Protein AF-A0A956BKA6-F1 (afdb_monomer_lite)

Radius of gyration: 12.69 Å; chains: 1; bounding box: 26×13×35 Å

Foldseek 3Di:
DQVQLVVPDDPRSLVVLVVQLVVLVVVLVVLVVDDDPCSVVSNVVSVVSNVVSVVVNDD

pLDDT: mean 91.54, std 7.3, range [53.91, 96.81]

Structure (mmCIF, N/CA/C/O backbone):
data_AF-A0A956BKA6-F1
#
_entry.id   AF-A0A956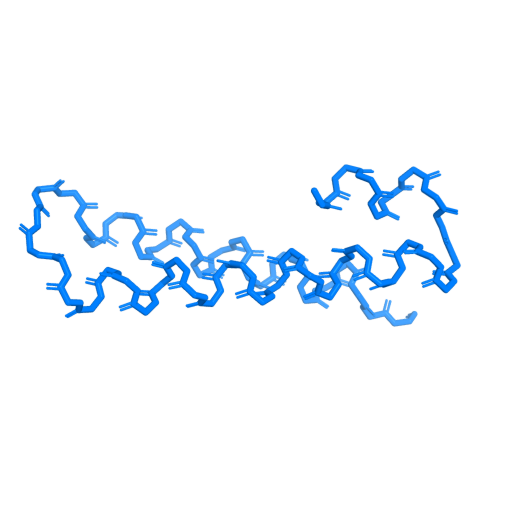BKA6-F1
#
loop_
_atom_site.group_PDB
_atom_site.id
_atom_site.type_symbol
_atom_site.label_atom_id
_atom_site.label_alt_id
_atom_site.label_comp_id
_atom_site.label_asym_id
_atom_site.label_entity_id
_atom_site.label_seq_id
_atom_site.pdbx_PDB_ins_code
_atom_site.Cartn_x
_atom_site.Cartn_y
_atom_site.Cartn_z
_atom_site.occupancy
_atom_site.B_iso_or_equiv
_atom_site.auth_seq_id
_atom_site.auth_comp_id
_atom_site.auth_asym_id
_atom_site.auth_atom_id
_atom_site.pdbx_PDB_model_num
ATOM 1 N N . ASN A 1 1 ? 10.072 2.165 -0.536 1.00 94.75 1 ASN A N 1
ATOM 2 C CA . ASN A 1 1 ? 9.858 1.064 -1.503 1.00 94.75 1 ASN A CA 1
ATOM 3 C C . ASN A 1 1 ? 9.132 1.494 -2.773 1.00 94.75 1 ASN A C 1
ATOM 5 O O . ASN A 1 1 ? 9.656 1.205 -3.831 1.00 94.75 1 ASN A O 1
ATOM 9 N N . ILE A 1 2 ? 7.994 2.203 -2.728 1.00 94.50 2 ILE A N 1
ATOM 10 C CA . ILE A 1 2 ? 7.311 2.642 -3.969 1.00 94.50 2 ILE A CA 1
ATOM 11 C C . ILE A 1 2 ? 8.212 3.547 -4.826 1.00 94.50 2 ILE A C 1
ATOM 13 O O . ILE A 1 2 ? 8.478 3.211 -5.973 1.00 94.50 2 ILE A O 1
ATOM 17 N N . ALA A 1 3 ? 8.741 4.634 -4.251 1.00 95.56 3 ALA A N 1
ATOM 18 C CA . ALA A 1 3 ? 9.642 5.549 -4.962 1.00 95.56 3 ALA A CA 1
ATOM 19 C C . ALA A 1 3 ? 10.877 4.828 -5.537 1.00 95.56 3 ALA A C 1
ATOM 21 O O . ALA A 1 3 ? 11.175 4.96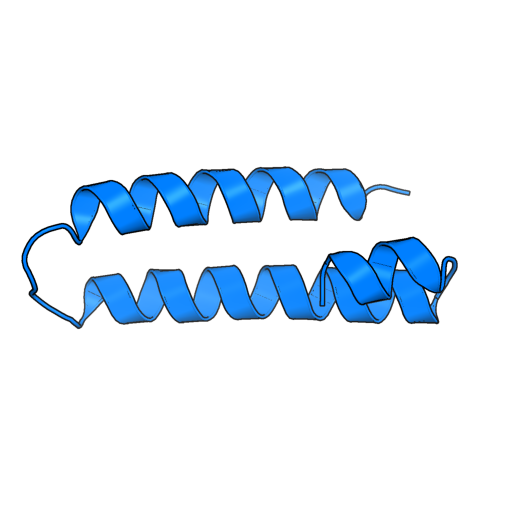1 -6.717 1.00 95.56 3 ALA A O 1
ATOM 22 N N . GLU A 1 4 ? 11.524 3.988 -4.724 1.00 96.06 4 GLU A N 1
ATOM 23 C CA . GLU A 1 4 ? 12.669 3.160 -5.134 1.00 96.06 4 GLU A CA 1
ATOM 24 C C . GLU A 1 4 ? 12.329 2.182 -6.273 1.00 96.06 4 GLU A C 1
ATOM 26 O O . GLU A 1 4 ? 13.140 1.909 -7.154 1.00 96.06 4 GLU A O 1
ATOM 31 N N . GLY A 1 5 ? 11.109 1.639 -6.263 1.00 94.12 5 GLY A N 1
ATOM 32 C CA . GLY A 1 5 ? 10.623 0.754 -7.314 1.00 94.12 5 GLY A CA 1
ATOM 33 C C . GLY A 1 5 ? 10.486 1.465 -8.654 1.00 94.12 5 GLY A C 1
ATOM 34 O O . GLY A 1 5 ? 10.910 0.931 -9.678 1.00 94.12 5 GLY A O 1
ATOM 35 N N . LEU A 1 6 ? 9.940 2.683 -8.627 1.00 93.38 6 LEU A N 1
ATOM 36 C CA . LEU A 1 6 ? 9.751 3.511 -9.816 1.00 93.38 6 LEU A CA 1
ATOM 37 C C . LEU A 1 6 ? 11.071 4.084 -10.352 1.00 93.38 6 LEU A C 1
ATOM 39 O O . LEU A 1 6 ? 11.201 4.237 -11.561 1.00 93.38 6 LEU A O 1
ATOM 43 N N . SER A 1 7 ? 12.058 4.363 -9.492 1.00 95.19 7 SER A N 1
ATOM 44 C CA . SER A 1 7 ? 13.351 4.914 -9.921 1.00 95.19 7 SER A CA 1
ATOM 45 C C . SER A 1 7 ? 14.281 3.879 -10.562 1.00 95.19 7 SER A C 1
ATOM 47 O O . SER A 1 7 ? 15.037 4.223 -11.467 1.00 95.19 7 SER A O 1
ATOM 49 N N . ARG A 1 8 ? 14.246 2.614 -10.115 1.00 91.00 8 ARG A N 1
ATOM 50 C CA . ARG A 1 8 ? 15.177 1.574 -10.597 1.00 91.00 8 ARG A CA 1
ATOM 51 C C . ARG A 1 8 ? 14.731 0.855 -11.870 1.00 91.00 8 ARG A C 1
ATOM 53 O O . ARG A 1 8 ? 15.587 0.365 -12.601 1.00 91.00 8 ARG A O 1
ATOM 60 N N . GLY A 1 9 ? 13.423 0.743 -12.116 1.00 84.50 9 GLY A N 1
ATOM 61 C CA . GLY A 1 9 ? 12.873 -0.027 -13.238 1.00 84.50 9 GLY A CA 1
ATOM 62 C C . GLY A 1 9 ? 13.251 -1.521 -13.232 1.00 84.50 9 GLY A C 1
ATOM 63 O O . GLY A 1 9 ? 13.957 -2.021 -12.351 1.00 84.50 9 GLY A O 1
ATOM 64 N N . GLY A 1 10 ? 12.742 -2.271 -14.213 1.00 87.19 10 GLY A N 1
ATOM 65 C CA . GLY A 1 10 ? 13.086 -3.682 -14.428 1.00 87.19 10 GLY A CA 1
ATOM 66 C C . GLY A 1 10 ? 12.900 -4.592 -13.201 1.00 87.19 10 GLY A C 1
ATOM 67 O O . GLY A 1 10 ? 12.036 -4.381 -12.342 1.00 87.19 10 GLY A O 1
ATOM 68 N N . ARG A 1 11 ? 13.729 -5.640 -13.108 1.00 88.38 11 ARG A N 1
ATOM 69 C CA . ARG A 1 11 ? 13.671 -6.627 -12.014 1.00 88.38 11 ARG A CA 1
ATOM 70 C C . ARG A 1 11 ? 13.943 -6.016 -10.624 1.00 88.38 11 ARG A C 1
ATOM 72 O O . ARG A 1 11 ? 13.194 -6.358 -9.703 1.00 88.38 11 ARG A O 1
ATOM 79 N N . PRO A 1 12 ? 14.934 -5.118 -10.432 1.00 89.44 12 PRO A N 1
ATOM 80 C CA . PRO A 1 12 ? 15.140 -4.445 -9.147 1.00 89.44 12 PRO A CA 1
ATOM 81 C C . PRO A 1 12 ? 13.942 -3.580 -8.733 1.00 89.44 12 PRO A C 1
ATOM 83 O O . PRO A 1 12 ? 13.488 -3.678 -7.594 1.00 89.44 12 PRO A O 1
ATOM 86 N N . GLY A 1 13 ? 13.372 -2.807 -9.663 1.00 92.88 13 GLY A N 1
ATOM 87 C CA . GLY A 1 13 ? 12.183 -1.992 -9.412 1.00 92.88 13 GLY A CA 1
ATOM 88 C C . GLY A 1 13 ? 10.973 -2.838 -9.009 1.00 92.88 13 GLY A C 1
ATOM 89 O O . GLY A 1 13 ? 10.335 -2.590 -7.984 1.00 92.88 13 GLY A O 1
ATOM 90 N N . THR A 1 14 ? 10.738 -3.935 -9.735 1.00 93.25 14 THR A N 1
ATOM 91 C CA . THR A 1 14 ? 9.684 -4.916 -9.419 1.00 93.25 14 THR A CA 1
ATOM 92 C C . THR A 1 14 ? 9.845 -5.501 -8.012 1.00 93.25 14 THR A C 1
ATOM 94 O O . THR A 1 14 ? 8.855 -5.732 -7.314 1.00 93.25 14 THR A O 1
ATOM 97 N N . ASN A 1 15 ? 11.085 -5.735 -7.563 1.00 95.19 15 ASN A N 1
ATOM 98 C CA . ASN A 1 15 ? 11.357 -6.227 -6.214 1.00 95.19 15 ASN A CA 1
ATOM 99 C C . ASN A 1 15 ? 10.915 -5.224 -5.142 1.00 95.19 15 ASN A C 1
ATOM 101 O O . ASN A 1 15 ? 10.207 -5.602 -4.211 1.00 95.19 15 ASN A O 1
ATOM 105 N N . HIS A 1 16 ? 11.256 -3.945 -5.304 1.00 96.81 16 HIS A N 1
ATOM 106 C CA . HIS A 1 16 ? 10.822 -2.898 -4.381 1.00 96.81 16 HIS A CA 1
ATOM 107 C C . HIS A 1 16 ? 9.302 -2.722 -4.363 1.00 96.81 16 HIS A C 1
ATOM 109 O O . HIS A 1 16 ? 8.722 -2.583 -3.287 1.00 96.81 16 HIS A O 1
ATOM 115 N N . LEU A 1 17 ? 8.630 -2.792 -5.516 1.00 95.25 17 LEU A N 1
ATOM 116 C CA . LEU A 1 17 ? 7.167 -2.733 -5.555 1.00 95.25 17 LEU A CA 1
ATOM 117 C C . LEU A 1 17 ? 6.521 -3.948 -4.865 1.00 95.25 17 LEU A C 1
ATOM 119 O O . LEU A 1 17 ? 5.493 -3.806 -4.204 1.00 95.25 17 LEU A O 1
ATOM 123 N N . ARG A 1 18 ? 7.134 -5.138 -4.945 1.00 95.25 18 ARG A N 1
ATOM 124 C CA . ARG A 1 18 ? 6.673 -6.325 -4.202 1.00 95.25 18 ARG A CA 1
ATOM 125 C C . ARG A 1 18 ? 6.800 -6.127 -2.694 1.00 95.25 18 ARG A C 1
ATOM 127 O O . ARG A 1 18 ? 5.861 -6.439 -1.971 1.00 95.25 18 ARG A O 1
ATOM 134 N N . ILE A 1 19 ? 7.925 -5.572 -2.241 1.00 96.62 19 ILE A N 1
ATOM 135 C CA . ILE A 1 19 ? 8.138 -5.249 -0.825 1.00 96.62 19 ILE A CA 1
ATOM 136 C C . ILE A 1 19 ? 7.112 -4.209 -0.365 1.00 96.62 19 ILE A C 1
ATOM 138 O O . ILE A 1 19 ? 6.492 -4.400 0.670 1.00 96.62 19 ILE A O 1
ATOM 142 N N . ALA A 1 20 ? 6.867 -3.150 -1.148 1.00 96.50 20 ALA A N 1
ATOM 143 C CA . ALA A 1 20 ? 5.850 -2.147 -0.818 1.00 96.50 20 ALA A CA 1
ATOM 144 C C . ALA A 1 20 ? 4.455 -2.761 -0.618 1.00 96.50 20 ALA A C 1
ATOM 146 O O . ALA A 1 20 ? 3.750 -2.376 0.311 1.00 96.50 20 ALA A O 1
ATOM 147 N N . LEU A 1 21 ? 4.070 -3.715 -1.472 1.00 95.75 21 LEU A N 1
ATOM 148 C CA . LEU A 1 21 ? 2.796 -4.418 -1.337 1.00 95.75 21 LEU A CA 1
ATOM 149 C C . LEU A 1 21 ? 2.752 -5.273 -0.063 1.00 95.75 21 LEU A C 1
ATOM 151 O O . LEU A 1 21 ? 1.757 -5.226 0.654 1.00 95.75 21 LEU A O 1
ATOM 155 N N . GLY A 1 22 ? 3.828 -6.012 0.227 1.00 96.31 22 GLY A N 1
ATOM 156 C CA . GLY A 1 22 ? 3.958 -6.796 1.459 1.00 96.31 22 GLY A CA 1
ATOM 157 C C . GLY A 1 22 ? 3.833 -5.924 2.708 1.00 96.31 22 GLY A C 1
ATOM 158 O O . GLY A 1 22 ? 2.975 -6.182 3.544 1.00 96.31 22 GLY A O 1
ATOM 159 N N . SER A 1 23 ? 4.582 -4.818 2.772 1.00 96.69 23 SER A N 1
ATOM 160 C CA . SER A 1 23 ? 4.523 -3.873 3.894 1.00 96.69 23 SER A CA 1
ATOM 161 C C . SER A 1 23 ? 3.136 -3.249 4.081 1.00 96.69 23 SER A C 1
ATOM 163 O O . SER A 1 23 ? 2.712 -3.030 5.211 1.00 96.69 23 SER A O 1
ATOM 165 N N . ALA A 1 24 ? 2.402 -2.971 2.995 1.00 95.62 24 ALA A N 1
ATOM 166 C CA . ALA A 1 24 ? 1.024 -2.486 3.097 1.00 95.62 24 ALA A CA 1
ATOM 167 C C . ALA A 1 24 ? 0.081 -3.547 3.695 1.00 95.62 24 ALA A C 1
ATOM 169 O O . ALA A 1 24 ? -0.800 -3.200 4.479 1.00 95.62 24 ALA A O 1
ATOM 170 N N . GLY A 1 25 ? 0.276 -4.825 3.352 1.00 94.25 25 GLY A N 1
ATOM 171 C CA . GLY A 1 25 ? -0.469 -5.945 3.932 1.00 94.25 25 GLY A CA 1
ATOM 172 C C . GLY A 1 25 ? -0.142 -6.181 5.408 1.00 94.25 25 GLY A C 1
ATOM 173 O O . GLY A 1 25 ? -1.053 -6.333 6.212 1.00 94.25 25 GLY A O 1
ATOM 174 N N . GLU A 1 26 ? 1.138 -6.137 5.778 1.00 96.00 26 GLU A N 1
ATOM 175 C CA . GLU A 1 26 ? 1.589 -6.250 7.173 1.00 96.00 26 GLU A CA 1
ATOM 176 C C . GLU A 1 26 ? 1.025 -5.118 8.038 1.00 96.00 26 GLU A C 1
ATOM 178 O O . GLU A 1 26 ? 0.466 -5.370 9.103 1.00 96.00 26 GLU A O 1
ATOM 183 N N . ALA A 1 27 ? 1.100 -3.874 7.553 1.00 94.75 27 ALA A N 1
ATOM 184 C CA . ALA A 1 27 ? 0.508 -2.732 8.239 1.00 94.75 27 ALA A CA 1
ATOM 185 C C . ALA A 1 27 ? -1.013 -2.883 8.375 1.00 94.75 27 ALA A C 1
ATOM 187 O O . ALA A 1 27 ? -1.560 -2.565 9.424 1.00 94.75 27 ALA A O 1
ATOM 188 N N . PHE A 1 28 ? -1.697 -3.392 7.344 1.00 93.81 28 PHE A N 1
ATOM 189 C CA . PHE A 1 28 ? -3.136 -3.643 7.408 1.00 93.81 28 PHE A CA 1
ATOM 190 C C . PHE A 1 28 ? -3.470 -4.693 8.476 1.00 93.81 28 PHE A C 1
ATOM 192 O O . PHE A 1 28 ? -4.354 -4.454 9.288 1.00 93.81 28 PHE A O 1
ATOM 199 N N . ALA A 1 29 ? -2.733 -5.805 8.529 1.00 92.81 29 ALA A N 1
ATOM 200 C CA . ALA A 1 29 ? -2.924 -6.841 9.543 1.00 92.81 29 ALA A CA 1
ATOM 201 C C . ALA A 1 29 ? -2.634 -6.329 10.966 1.00 92.81 29 ALA A C 1
ATOM 203 O O . ALA A 1 29 ? -3.321 -6.698 11.914 1.00 92.81 29 ALA A O 1
ATOM 204 N N . ALA A 1 30 ? -1.662 -5.426 11.130 1.00 93.38 30 ALA A N 1
ATOM 205 C CA . ALA A 1 30 ? -1.409 -4.781 12.416 1.00 93.38 30 ALA A CA 1
ATOM 206 C C . ALA A 1 30 ? -2.621 -3.960 12.904 1.00 93.38 30 ALA A C 1
ATOM 208 O O . ALA A 1 30 ? -2.881 -3.902 14.103 1.00 93.38 30 ALA A O 1
ATOM 209 N N . LEU A 1 31 ? -3.402 -3.373 11.989 1.00 92.06 31 LEU A N 1
ATOM 210 C CA . LEU A 1 31 ? -4.647 -2.670 12.322 1.00 92.06 31 LEU A CA 1
ATOM 211 C C . LEU A 1 31 ? -5.786 -3.608 12.746 1.00 92.06 31 LEU A C 1
ATOM 213 O O . LEU A 1 31 ? -6.766 -3.141 13.324 1.00 92.06 31 LEU A O 1
ATOM 217 N N . ASP A 1 32 ? -5.692 -4.907 12.469 1.00 87.88 32 ASP A N 1
ATOM 218 C CA . ASP A 1 32 ? -6.681 -5.880 12.947 1.00 87.88 32 ASP A CA 1
ATOM 219 C C . ASP A 1 32 ? -6.464 -6.233 14.426 1.00 87.88 32 ASP A C 1
ATOM 221 O O . ASP A 1 32 ? -7.400 -6.658 15.098 1.00 87.88 32 ASP A O 1
ATOM 225 N N . VAL A 1 33 ? -5.249 -6.022 14.946 1.00 90.31 33 VAL A N 1
ATOM 226 C CA . VAL A 1 33 ? -4.895 -6.295 16.351 1.00 90.31 33 VAL A CA 1
ATOM 227 C C . VAL A 1 33 ? -4.738 -5.032 17.198 1.00 90.31 33 VAL A C 1
ATOM 229 O O . VAL A 1 33 ? -4.887 -5.093 18.416 1.00 90.31 33 VAL A O 1
ATOM 232 N N . ALA A 1 34 ? -4.435 -3.887 16.583 1.00 85.62 34 ALA A N 1
ATOM 233 C CA . ALA A 1 34 ? -4.278 -2.618 17.280 1.00 85.62 34 ALA A CA 1
ATOM 234 C C . ALA A 1 34 ? -5.616 -1.863 17.343 1.00 85.62 34 ALA A C 1
ATOM 236 O O . ALA A 1 34 ? -6.113 -1.373 16.326 1.00 85.62 34 ALA A O 1
ATOM 237 N N . ASP A 1 35 ? -6.176 -1.731 18.546 1.00 80.75 35 ASP A N 1
ATOM 238 C CA . ASP A 1 35 ? -7.365 -0.912 18.787 1.00 80.75 35 ASP A CA 1
ATOM 239 C 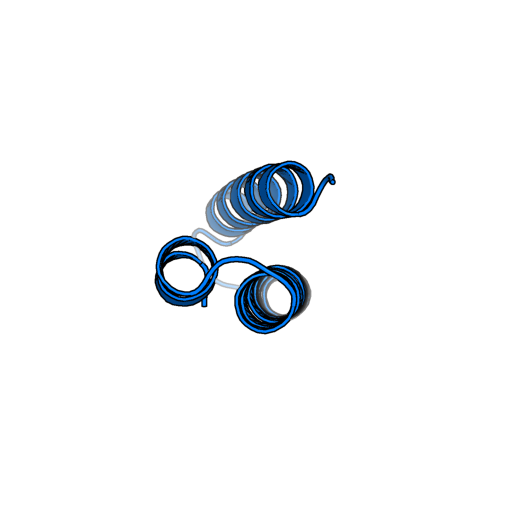C . ASP A 1 35 ? -6.954 0.526 19.124 1.00 80.75 35 ASP A C 1
ATOM 241 O O . ASP A 1 35 ? -6.460 0.816 20.216 1.00 80.75 35 ASP A O 1
ATOM 245 N N . PHE A 1 36 ? -7.087 1.432 18.154 1.00 86.75 36 PHE A N 1
ATOM 246 C CA . PHE A 1 36 ? -6.818 2.852 18.357 1.00 86.75 36 PHE A CA 1
ATOM 247 C C . PHE A 1 36 ? -7.736 3.739 17.500 1.00 86.75 36 PHE A C 1
ATOM 249 O O . PHE A 1 36 ? -8.197 3.322 16.428 1.00 86.75 36 PHE A O 1
ATOM 256 N N . PRO A 1 37 ? -7.990 4.991 17.929 1.00 93.62 37 PRO A N 1
ATOM 257 C CA . PRO A 1 37 ? -8.799 5.933 17.162 1.00 93.62 37 PRO A CA 1
ATOM 258 C C . PRO A 1 37 ? -8.227 6.172 15.758 1.00 93.62 37 PRO A C 1
ATOM 260 O O . PRO A 1 37 ? -7.040 6.448 15.601 1.00 93.62 37 PRO A O 1
ATOM 263 N N . GLY A 1 38 ? -9.070 6.101 14.726 1.00 90.75 38 GLY A N 1
ATOM 264 C CA . GLY A 1 38 ? -8.646 6.298 13.332 1.00 90.75 38 GLY A CA 1
ATOM 265 C C . GLY A 1 38 ? -8.276 5.009 12.581 1.00 90.75 38 GLY A C 1
ATOM 266 O O . GLY A 1 38 ? -7.838 5.052 11.428 1.00 90.75 38 GLY A O 1
ATOM 267 N N . CYS A 1 39 ? -8.418 3.844 13.220 1.00 92.75 39 CYS A N 1
ATOM 268 C CA . CYS A 1 39 ? -8.046 2.559 12.633 1.00 92.75 39 CYS A CA 1
ATOM 269 C C . CYS A 1 39 ? -8.855 2.224 11.358 1.00 92.75 39 CYS A C 1
ATOM 271 O O . CYS A 1 39 ? -8.310 1.701 10.382 1.00 92.75 39 CYS A O 1
ATOM 273 N N . ALA A 1 40 ? -10.142 2.589 11.299 1.00 91.12 40 ALA A N 1
ATOM 274 C CA . ALA A 1 40 ? -10.979 2.372 10.116 1.00 91.12 40 ALA A CA 1
ATOM 275 C C . ALA A 1 40 ? -10.508 3.191 8.899 1.00 91.12 40 ALA A C 1
ATOM 277 O O . ALA A 1 40 ? -10.395 2.657 7.791 1.00 91.12 40 ALA A O 1
ATOM 278 N N . GLU A 1 41 ? -10.170 4.459 9.110 1.00 94.31 41 GLU A N 1
ATOM 279 C CA . GLU A 1 41 ? -9.646 5.376 8.102 1.00 94.31 41 GLU A CA 1
ATOM 280 C C . GLU A 1 41 ? -8.287 4.888 7.590 1.00 94.31 41 GLU A C 1
ATOM 282 O O . GLU A 1 41 ? -8.066 4.815 6.377 1.00 94.31 41 GLU A O 1
ATOM 287 N N . LYS A 1 42 ? -7.404 4.449 8.499 1.00 94.3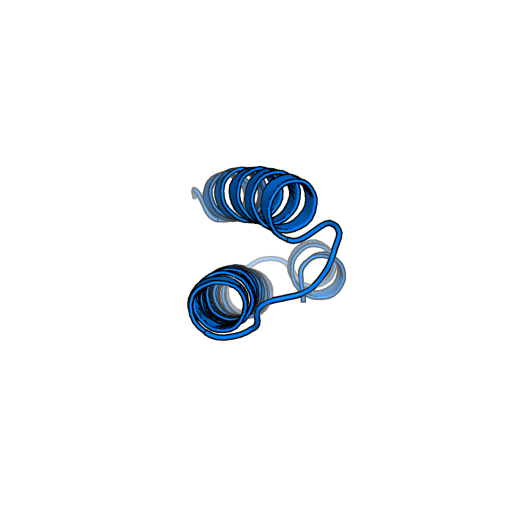1 42 LYS A N 1
ATOM 288 C CA . LYS A 1 42 ? -6.096 3.885 8.138 1.00 94.31 42 LYS A CA 1
ATOM 289 C C . LYS A 1 42 ? -6.216 2.579 7.356 1.00 94.31 42 LYS A C 1
ATOM 291 O O . LYS A 1 42 ? -5.503 2.406 6.367 1.00 94.31 42 LYS A O 1
ATOM 296 N N . ARG A 1 43 ? -7.172 1.705 7.689 1.00 93.31 43 ARG A N 1
ATOM 297 C CA . ARG A 1 43 ? -7.482 0.510 6.880 1.00 93.31 43 ARG A CA 1
ATOM 298 C C . ARG A 1 43 ? -7.912 0.881 5.459 1.00 93.31 43 ARG A C 1
ATOM 300 O O . ARG A 1 43 ? -7.464 0.255 4.496 1.00 93.31 43 ARG A O 1
ATOM 307 N N . ALA A 1 44 ? -8.756 1.900 5.305 1.00 94.00 44 ALA A N 1
ATOM 308 C CA . ALA A 1 44 ? -9.200 2.367 3.992 1.00 94.00 44 ALA A CA 1
ATOM 309 C C . ALA A 1 44 ? -8.058 2.997 3.170 1.00 94.00 44 ALA A C 1
ATOM 311 O O . ALA A 1 44 ? -7.964 2.779 1.960 1.00 94.00 44 ALA A O 1
ATOM 312 N N . GLU A 1 45 ? -7.164 3.758 3.805 1.00 94.94 45 GLU A N 1
ATOM 313 C CA . GLU A 1 45 ? -5.939 4.275 3.180 1.00 94.94 45 GLU A CA 1
ATOM 314 C C . GLU A 1 45 ? -5.016 3.143 2.710 1.00 94.94 45 GLU A C 1
ATOM 316 O O . GLU A 1 45 ? -4.637 3.111 1.537 1.00 94.94 45 GLU A O 1
ATOM 321 N N . LEU A 1 46 ? -4.722 2.166 3.573 1.00 94.75 46 LEU A N 1
ATOM 322 C CA . LEU A 1 46 ? -3.843 1.042 3.239 1.00 94.75 46 LEU A CA 1
ATOM 323 C C . LEU A 1 46 ? -4.411 0.159 2.121 1.00 94.75 46 LEU A C 1
ATOM 325 O O . LEU A 1 46 ? -3.661 -0.244 1.232 1.00 94.75 46 LEU A O 1
ATOM 329 N N . ARG A 1 47 ? -5.733 -0.074 2.084 1.00 94.06 47 ARG A N 1
ATOM 330 C CA . ARG A 1 47 ? -6.386 -0.765 0.952 1.00 94.06 47 ARG A CA 1
ATOM 331 C C . ARG A 1 47 ? -6.163 -0.037 -0.373 1.00 94.06 47 ARG A C 1
ATOM 333 O O . ARG A 1 47 ? -5.846 -0.680 -1.375 1.00 94.06 47 ARG A O 1
ATOM 340 N N . ARG A 1 48 ? -6.289 1.296 -0.387 1.00 95.25 48 ARG A N 1
ATOM 341 C CA . ARG A 1 48 ? -6.033 2.111 -1.588 1.00 95.25 48 ARG A CA 1
ATOM 342 C C . ARG A 1 48 ? -4.571 2.018 -2.026 1.00 95.25 48 ARG A C 1
ATOM 344 O O . ARG A 1 48 ? -4.312 1.831 -3.213 1.00 95.25 48 ARG A O 1
ATOM 351 N N . ILE A 1 49 ? -3.632 2.072 -1.080 1.00 94.38 49 ILE A N 1
ATOM 352 C CA . ILE A 1 49 ? -2.197 1.914 -1.360 1.00 94.38 49 ILE A CA 1
ATOM 353 C C . ILE A 1 49 ? -1.909 0.522 -1.937 1.00 94.38 49 ILE A C 1
ATOM 355 O O . ILE A 1 49 ? -1.247 0.420 -2.968 1.00 94.38 49 ILE A O 1
ATOM 359 N N . GLY A 1 50 ? -2.445 -0.546 -1.340 1.00 93.5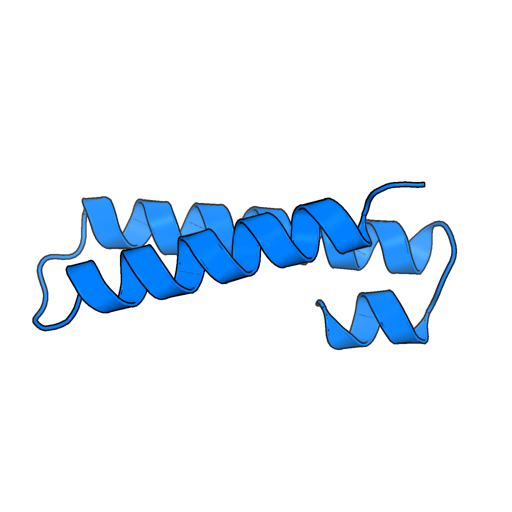6 50 GLY A N 1
ATOM 360 C CA . GLY A 1 50 ? -2.272 -1.914 -1.838 1.00 93.56 50 GLY A CA 1
ATOM 361 C C . GLY A 1 50 ? -2.786 -2.099 -3.270 1.00 93.56 50 GLY A C 1
ATOM 362 O O . GLY A 1 50 ? -2.088 -2.669 -4.113 1.00 93.56 50 GLY A O 1
ATOM 363 N N . ALA A 1 51 ? -3.966 -1.552 -3.585 1.00 94.44 51 ALA A N 1
ATOM 364 C CA . ALA A 1 51 ? -4.520 -1.572 -4.940 1.00 94.44 51 ALA A CA 1
ATOM 365 C C . ALA A 1 51 ? -3.652 -0.782 -5.937 1.00 94.44 51 ALA A C 1
ATOM 367 O O . ALA A 1 51 ? -3.380 -1.262 -7.039 1.00 94.44 51 ALA A O 1
ATOM 368 N N . MET A 1 52 ? -3.173 0.403 -5.543 1.00 95.31 52 MET A N 1
ATOM 369 C CA . MET A 1 52 ? -2.272 1.224 -6.356 1.00 95.31 52 MET A CA 1
ATOM 370 C C . MET A 1 52 ? -0.965 0.482 -6.662 1.00 95.31 52 MET A C 1
ATOM 372 O O . MET A 1 52 ? -0.585 0.360 -7.823 1.00 95.31 52 MET A O 1
ATOM 376 N N . VAL A 1 53 ? -0.297 -0.066 -5.643 1.00 93.31 53 VAL A N 1
ATOM 377 C CA . VAL A 1 53 ? 0.974 -0.787 -5.816 1.00 93.31 53 VAL A CA 1
ATOM 378 C C . VAL A 1 53 ? 0.790 -2.053 -6.652 1.00 93.31 53 VAL A C 1
ATOM 380 O O . VAL A 1 53 ? 1.652 -2.376 -7.466 1.00 93.31 53 VAL A O 1
ATOM 383 N N . SER A 1 54 ? -0.343 -2.745 -6.512 1.00 91.25 54 SER A N 1
ATOM 384 C CA . SER A 1 54 ? -0.660 -3.919 -7.335 1.00 91.25 54 SER A CA 1
ATOM 385 C C . SER A 1 54 ? -0.763 -3.571 -8.821 1.00 91.25 54 SER A C 1
ATOM 387 O O . SER A 1 54 ? -0.271 -4.331 -9.650 1.00 91.25 54 SER A O 1
ATOM 389 N N . ARG A 1 55 ? -1.324 -2.401 -9.161 1.00 92.38 55 ARG A N 1
ATOM 390 C CA . ARG A 1 55 ? -1.372 -1.899 -10.545 1.00 92.38 55 ARG A CA 1
ATOM 391 C C . ARG A 1 55 ? 0.003 -1.497 -11.071 1.00 92.38 55 ARG A C 1
ATOM 393 O O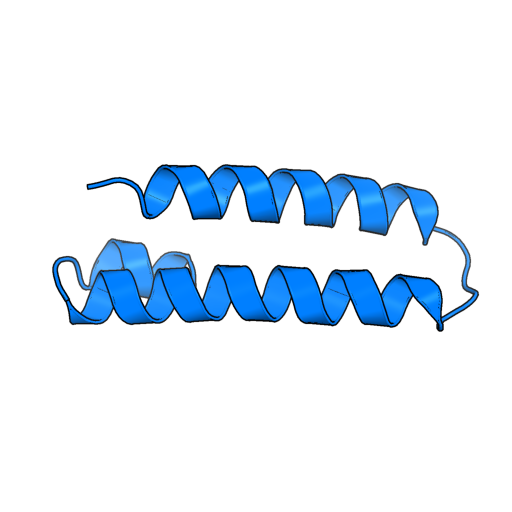 . ARG A 1 55 ? 0.313 -1.807 -12.209 1.00 92.38 55 ARG A O 1
ATOM 400 N N . LEU A 1 56 ? 0.841 -0.874 -10.240 1.00 87.88 56 LEU A N 1
ATOM 401 C CA . LEU A 1 56 ? 2.218 -0.506 -10.611 1.00 87.88 56 LEU A CA 1
ATOM 402 C C . LEU A 1 56 ? 3.123 -1.725 -10.856 1.00 87.88 56 LEU A C 1
ATOM 404 O O . LEU A 1 56 ? 4.167 -1.597 -11.483 1.00 87.88 56 LEU A O 1
ATOM 408 N N . ARG A 1 57 ? 2.748 -2.894 -10.323 1.00 80.44 57 ARG A N 1
ATOM 409 C CA . ARG A 1 57 ? 3.452 -4.169 -10.518 1.00 80.44 57 ARG A CA 1
ATOM 410 C C . ARG A 1 57 ? 3.006 -4.952 -11.748 1.00 80.44 57 ARG A C 1
ATOM 412 O O . ARG A 1 57 ? 3.659 -5.952 -12.046 1.00 80.44 57 ARG A O 1
ATOM 419 N N . ALA A 1 58 ? 1.877 -4.593 -12.359 1.00 62.00 58 ALA A N 1
ATOM 420 C CA . ALA A 1 58 ? 1.405 -5.282 -13.550 1.00 62.00 58 ALA A CA 1
ATOM 421 C C . ALA A 1 58 ? 2.418 -5.051 -14.690 1.00 62.00 58 ALA A C 1
ATOM 423 O O . ALA A 1 58 ? 2.930 -3.934 -14.791 1.00 62.00 58 ALA A O 1
ATOM 424 N N . PRO A 1 59 ? 2.772 -6.105 -15.448 1.00 53.91 59 PRO A N 1
ATOM 425 C CA . PRO A 1 59 ? 3.773 -6.037 -16.511 1.00 53.91 59 PRO A CA 1
ATOM 426 C C . PRO A 1 59 ? 3.416 -5.031 -17.608 1.00 53.91 59 PRO A C 1
ATOM 428 O O . PRO A 1 59 ? 2.204 -4.830 -17.857 1.00 53.91 59 PRO A O 1
#

Sequence (59 aa):
NIAEGLSRGGRPGTNHLRIALGSAGEAFAALDVADFPGCAEKRAELRRIGAMVSRLRAP

Secondary structure (DSSP, 8-state):
-HHHHHHH-HHHHHHHHHHHHHHHHHHHHHHHH---TTHHHHHHHHHHHHHHHHHHT--